Protein AF-A0A955G0J4-F1 (afdb_monomer_lite)

Structure (mmCIF, N/CA/C/O backbone):
data_AF-A0A955G0J4-F1
#
_entry.id   AF-A0A955G0J4-F1
#
loop_
_atom_site.group_PDB
_atom_site.id
_atom_site.type_symbol
_atom_site.label_atom_id
_atom_site.label_alt_id
_atom_site.label_comp_id
_atom_site.label_asym_id
_atom_site.label_entity_id
_atom_site.label_seq_id
_atom_site.pdbx_PDB_ins_code
_atom_site.Cartn_x
_atom_site.Cartn_y
_atom_site.Cartn_z
_atom_site.occupancy
_atom_site.B_iso_or_equiv
_atom_site.auth_seq_id
_atom_site.auth_comp_id
_atom_site.auth_asym_id
_atom_site.auth_atom_id
_atom_site.pdbx_PDB_model_num
ATOM 1 N N . ALA A 1 1 ? -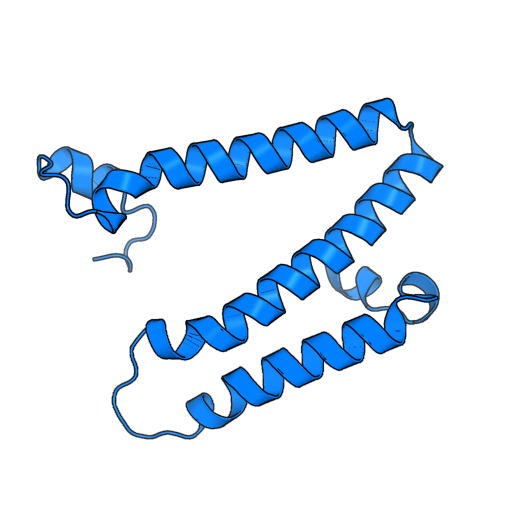8.047 -18.339 1.482 1.00 51.00 1 ALA A N 1
ATOM 2 C CA . ALA A 1 1 ? -9.236 -18.548 2.341 1.00 51.00 1 ALA A CA 1
ATOM 3 C C . ALA A 1 1 ? -9.482 -17.399 3.335 1.00 51.00 1 ALA A C 1
ATOM 5 O O . ALA A 1 1 ? -10.617 -16.950 3.411 1.00 51.00 1 ALA A O 1
ATOM 6 N N . LEU A 1 2 ? -8.464 -16.872 4.042 1.00 56.84 2 LEU A N 1
ATOM 7 C CA . LEU A 1 2 ? -8.648 -15.850 5.097 1.00 56.84 2 LEU A CA 1
ATOM 8 C C . LEU A 1 2 ? -9.159 -14.475 4.600 1.00 56.84 2 LEU A C 1
ATOM 10 O O . LEU A 1 2 ? -9.969 -13.843 5.267 1.00 56.84 2 LEU A O 1
ATOM 14 N N . LEU A 1 3 ? -8.729 -14.024 3.415 1.00 60.31 3 LEU A N 1
ATOM 15 C CA . LEU A 1 3 ? -9.042 -12.677 2.902 1.00 60.31 3 LEU A CA 1
ATOM 16 C C . LEU A 1 3 ? -10.373 -12.579 2.142 1.00 60.31 3 LEU A C 1
ATOM 18 O O . LEU A 1 3 ? -10.957 -11.503 2.067 1.00 60.31 3 LEU A O 1
ATOM 22 N N . LEU A 1 4 ? -10.898 -13.698 1.628 1.00 67.69 4 LEU A N 1
ATOM 23 C CA . LEU A 1 4 ? -12.184 -13.712 0.913 1.00 67.69 4 LEU A CA 1
ATOM 24 C C . LEU A 1 4 ? -13.360 -13.355 1.834 1.00 67.69 4 LEU A C 1
ATOM 26 O O . LEU A 1 4 ? -14.395 -12.888 1.366 1.00 67.69 4 LEU A O 1
ATOM 30 N N . TRP A 1 5 ? -13.199 -13.530 3.150 1.00 72.19 5 TRP A N 1
ATOM 31 C CA . TRP A 1 5 ? -14.207 -13.135 4.130 1.00 72.19 5 TRP A CA 1
ATOM 32 C C . TRP A 1 5 ? -14.447 -11.617 4.162 1.00 72.19 5 TRP A C 1
ATOM 34 O O . TRP A 1 5 ? -15.591 -11.205 4.342 1.00 72.19 5 TRP A O 1
ATOM 44 N N . LEU A 1 6 ? -13.423 -10.793 3.899 1.00 68.38 6 LEU A N 1
ATOM 45 C CA . LEU A 1 6 ? -13.551 -9.327 3.874 1.00 68.38 6 LEU A CA 1
ATOM 46 C C . LEU A 1 6 ? -14.477 -8.831 2.757 1.00 68.38 6 LEU A C 1
ATOM 48 O O . LEU A 1 6 ? -15.078 -7.769 2.879 1.00 68.38 6 LEU A O 1
ATOM 52 N N . PHE A 1 7 ? -14.644 -9.626 1.700 1.00 75.50 7 PHE A N 1
ATOM 53 C CA . PHE A 1 7 ? -15.529 -9.315 0.580 1.00 75.50 7 PHE A CA 1
ATOM 54 C C . PHE A 1 7 ? -16.969 -9.808 0.786 1.00 75.50 7 PHE A C 1
ATOM 56 O O . PHE A 1 7 ? -17.816 -9.602 -0.084 1.00 75.50 7 PHE A O 1
ATOM 63 N N . LYS A 1 8 ? -17.295 -10.441 1.925 1.00 81.00 8 LYS A N 1
ATOM 64 C CA . LYS A 1 8 ? -18.678 -10.848 2.201 1.00 81.00 8 LYS A CA 1
ATOM 65 C C . LYS A 1 8 ? -19.580 -9.611 2.331 1.00 81.00 8 LYS A C 1
ATOM 67 O O . LYS A 1 8 ? -19.231 -8.691 3.073 1.00 81.00 8 LYS A O 1
ATOM 72 N N . PRO A 1 9 ? -20.780 -9.597 1.714 1.00 77.31 9 PRO A N 1
ATOM 73 C CA . PRO A 1 9 ? -21.694 -8.453 1.786 1.00 77.31 9 PRO A CA 1
ATOM 74 C C . PRO A 1 9 ? -22.034 -8.015 3.217 1.00 77.31 9 PRO A C 1
ATOM 76 O O . PRO A 1 9 ? -22.178 -6.823 3.476 1.00 77.31 9 PRO A O 1
ATOM 79 N N . SER A 1 10 ? -22.109 -8.971 4.148 1.00 80.00 10 SER A N 1
ATOM 80 C CA . SER A 1 10 ? -22.358 -8.716 5.570 1.00 80.00 10 SER A CA 1
ATOM 81 C C . SER A 1 10 ? -21.221 -7.957 6.260 1.00 80.00 10 SER A C 1
ATOM 83 O O . SER A 1 10 ? -21.479 -7.208 7.192 1.00 80.00 10 SER A O 1
ATOM 85 N N . VAL A 1 11 ? -19.976 -8.143 5.808 1.00 82.50 11 VAL A N 1
ATOM 86 C CA . VAL A 1 11 ? -18.782 -7.474 6.351 1.00 82.50 11 VAL A CA 1
ATOM 87 C C . VAL A 1 11 ? -18.620 -6.091 5.727 1.00 82.50 11 VAL A C 1
ATOM 89 O O . VAL A 1 11 ? -18.345 -5.122 6.425 1.00 82.50 11 VAL A O 1
ATOM 92 N N . LEU A 1 12 ? -18.847 -5.983 4.415 1.00 86.50 12 LEU A N 1
ATOM 93 C CA . LEU A 1 12 ? -18.723 -4.722 3.684 1.00 86.50 12 LEU A CA 1
ATOM 94 C C . LEU A 1 12 ? -19.744 -3.668 4.135 1.00 86.50 12 LEU A C 1
ATOM 96 O O . LEU A 1 12 ? -19.442 -2.474 4.101 1.00 86.50 12 LEU A O 1
ATOM 100 N N . GLY A 1 13 ? -20.946 -4.089 4.542 1.00 87.88 13 GLY A N 1
ATOM 101 C CA . GLY A 1 13 ? -21.982 -3.207 5.079 1.00 87.88 13 GLY A CA 1
ATOM 102 C C . GLY A 1 13 ? -22.200 -1.960 4.213 1.00 87.88 13 GLY A C 1
ATOM 103 O O . GLY A 1 13 ? -22.444 -2.051 3.008 1.00 87.88 13 GLY A O 1
ATOM 104 N N . LYS A 1 14 ? -22.048 -0.775 4.819 1.00 88.38 14 LYS A N 1
ATOM 105 C CA . LYS A 1 14 ? -22.207 0.529 4.145 1.00 88.38 14 LYS A CA 1
ATOM 106 C C . LYS A 1 14 ? -21.158 0.795 3.052 1.00 88.38 14 LYS A C 1
ATOM 108 O O . LYS A 1 14 ? -21.410 1.590 2.154 1.00 88.38 14 LYS A O 1
ATOM 113 N N . ARG A 1 15 ? -19.999 0.126 3.091 1.00 92.94 15 ARG A N 1
ATOM 114 C CA . ARG A 1 15 ? -18.889 0.308 2.135 1.00 92.94 15 ARG A CA 1
ATOM 115 C C . ARG A 1 15 ? -19.042 -0.533 0.865 1.00 92.94 15 ARG A C 1
ATOM 117 O O . ARG A 1 15 ? -18.226 -0.401 -0.038 1.00 92.94 15 ARG A O 1
ATOM 124 N N . ARG A 1 16 ? -20.079 -1.373 0.750 1.00 91.88 16 ARG A N 1
ATOM 125 C CA . ARG A 1 16 ? -20.275 -2.272 -0.403 1.00 91.88 16 ARG A CA 1
ATOM 126 C C . ARG A 1 16 ? -20.248 -1.541 -1.747 1.00 91.88 16 ARG A C 1
ATOM 128 O O . ARG A 1 16 ? -19.526 -1.959 -2.644 1.00 91.88 16 ARG A O 1
ATOM 135 N N . ASN A 1 17 ? -21.012 -0.455 -1.878 1.00 94.19 17 ASN A N 1
ATOM 136 C CA . ASN A 1 17 ? -21.094 0.293 -3.136 1.00 94.19 17 ASN A CA 1
ATOM 137 C C . ASN A 1 17 ? -19.759 0.971 -3.473 1.00 94.19 17 ASN A C 1
ATOM 139 O O . ASN A 1 17 ? -19.357 0.977 -4.631 1.00 94.19 17 ASN A O 1
ATOM 143 N N . LEU A 1 18 ? -19.047 1.474 -2.458 1.00 95.56 18 LEU A N 1
ATOM 144 C CA . LEU A 1 18 ? -17.704 2.025 -2.623 1.00 95.56 18 LEU A CA 1
ATOM 145 C C . LEU A 1 18 ? -16.729 0.951 -3.119 1.00 95.56 18 LEU A C 1
ATOM 147 O O . LEU A 1 18 ? -16.032 1.172 -4.099 1.00 95.56 18 LEU A O 1
ATOM 151 N N . VAL A 1 19 ? -16.706 -0.228 -2.493 1.00 95.06 19 VAL A N 1
ATOM 152 C CA . VAL A 1 19 ? -15.824 -1.327 -2.916 1.00 95.06 19 VAL A CA 1
ATOM 153 C C . VAL A 1 19 ? -16.157 -1.788 -4.333 1.00 95.06 19 VAL A C 1
ATOM 155 O O . VAL A 1 19 ? -15.242 -1.987 -5.124 1.00 95.06 19 VAL A O 1
ATOM 158 N N . ALA A 1 20 ? -17.440 -1.900 -4.686 1.00 95.06 20 ALA A N 1
ATOM 159 C CA . ALA A 1 20 ? -17.852 -2.231 -6.049 1.00 95.06 20 ALA A CA 1
ATOM 160 C C . ALA A 1 20 ? -17.382 -1.174 -7.062 1.00 95.06 20 ALA A C 1
ATOM 162 O O . ALA A 1 20 ? -16.832 -1.531 -8.100 1.00 95.06 20 ALA A O 1
ATOM 163 N N . PHE A 1 21 ? -17.534 0.114 -6.739 1.00 97.25 21 PHE A N 1
ATOM 164 C CA . PHE A 1 21 ? -17.038 1.214 -7.565 1.00 97.25 21 PHE A CA 1
ATOM 165 C C . PHE A 1 21 ? -15.516 1.156 -7.743 1.00 97.25 21 PHE A C 1
ATOM 167 O O . PHE A 1 21 ? -15.024 1.260 -8.862 1.00 97.25 21 PHE A O 1
ATOM 174 N N . LEU A 1 22 ? -14.765 0.937 -6.661 1.00 97.62 22 LEU A N 1
ATOM 175 C CA . LEU A 1 22 ? -13.307 0.860 -6.717 1.00 97.62 22 LEU A CA 1
ATOM 176 C C . LEU A 1 22 ? -12.817 -0.370 -7.497 1.00 97.62 22 LEU A C 1
ATOM 178 O O . LEU A 1 22 ? -11.863 -0.259 -8.261 1.00 97.62 22 LEU A O 1
ATOM 182 N N . LEU A 1 23 ? -13.479 -1.522 -7.350 1.00 96.94 23 LEU A N 1
ATOM 183 C CA . LEU A 1 23 ? -13.185 -2.727 -8.134 1.00 96.94 23 LEU A CA 1
ATOM 184 C C . LEU A 1 23 ? -13.500 -2.529 -9.617 1.00 96.94 23 LEU A C 1
ATOM 186 O O . LEU A 1 23 ? -12.713 -2.945 -10.463 1.00 96.94 23 LEU A O 1
ATOM 190 N N . ALA A 1 24 ? -14.617 -1.874 -9.939 1.00 97.81 24 ALA A N 1
ATOM 191 C CA . ALA A 1 24 ? -14.943 -1.515 -11.314 1.00 97.81 24 ALA A CA 1
ATOM 192 C C . ALA A 1 24 ? -13.894 -0.556 -11.891 1.00 97.81 24 ALA A C 1
ATOM 194 O O . ALA A 1 24 ? -13.411 -0.775 -12.997 1.00 97.81 24 ALA A O 1
ATOM 195 N N . GLY A 1 25 ? -13.477 0.452 -11.120 1.00 97.75 25 GLY A N 1
ATOM 196 C CA . GLY A 1 25 ? -12.404 1.367 -11.500 1.00 97.75 25 GLY A CA 1
ATOM 197 C C . GLY A 1 25 ? -11.077 0.650 -11.752 1.00 97.75 25 GLY A C 1
ATOM 198 O O . GLY A 1 25 ? -10.454 0.878 -12.787 1.00 97.75 25 GLY A O 1
ATOM 199 N N . TYR A 1 26 ? -10.685 -0.282 -10.878 1.00 98.00 26 TYR A N 1
ATOM 200 C CA . TYR A 1 26 ? -9.529 -1.153 -11.105 1.00 98.00 26 TYR A CA 1
ATOM 201 C C . TYR A 1 26 ? -9.672 -1.945 -12.409 1.00 98.00 26 TYR A C 1
ATOM 203 O O . TYR A 1 26 ? -8.776 -1.915 -13.248 1.00 98.00 26 TYR A O 1
ATOM 211 N N . ALA A 1 27 ? -10.811 -2.615 -12.606 1.00 97.69 27 ALA A N 1
ATOM 212 C CA . ALA A 1 27 ? -11.047 -3.457 -13.772 1.00 97.69 27 ALA A CA 1
ATOM 213 C C . ALA A 1 27 ? -11.001 -2.650 -15.075 1.00 97.69 27 ALA A C 1
ATOM 215 O O . ALA A 1 27 ? -10.326 -3.059 -16.012 1.00 97.69 27 ALA A O 1
ATOM 216 N N . VAL A 1 28 ? -11.636 -1.478 -15.124 1.00 97.56 28 VAL A N 1
ATOM 217 C CA . VAL A 1 28 ? -11.609 -0.589 -16.298 1.00 97.56 28 VAL A CA 1
ATOM 218 C C . VAL A 1 28 ? -10.190 -0.112 -16.612 1.00 97.56 28 VAL A C 1
ATOM 220 O O . VAL A 1 28 ? -9.836 0.006 -17.779 1.00 97.56 28 VAL A O 1
ATOM 223 N N . ASN A 1 29 ? -9.360 0.120 -15.593 1.00 96.56 29 ASN A N 1
ATOM 224 C CA . ASN A 1 29 ? -7.982 0.583 -15.773 1.00 96.56 29 ASN A CA 1
ATOM 225 C C . ASN A 1 29 ? -6.960 -0.549 -15.955 1.00 96.56 29 ASN A C 1
ATOM 227 O O . ASN A 1 29 ? -5.798 -0.263 -16.219 1.00 96.56 29 ASN A O 1
ATOM 231 N N . TYR A 1 30 ? -7.352 -1.816 -15.807 1.00 96.19 30 TYR A N 1
ATOM 232 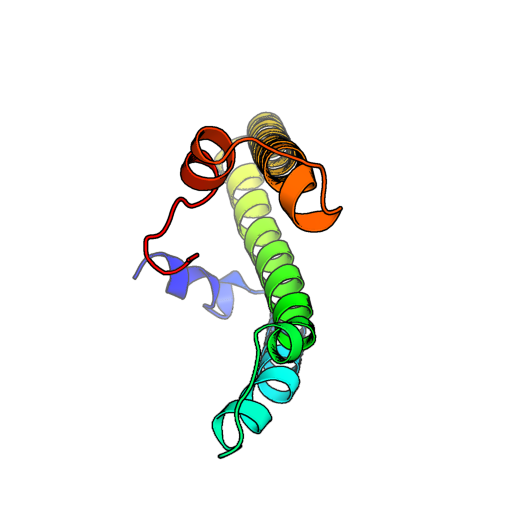C CA . TYR A 1 30 ? -6.454 -2.965 -15.952 1.00 96.19 30 TYR A CA 1
ATOM 233 C C . TYR A 1 30 ? -6.839 -3.873 -17.122 1.00 96.19 30 TYR A C 1
ATOM 235 O O . TYR A 1 30 ? -5.987 -4.236 -17.929 1.00 96.19 30 TYR A O 1
ATOM 243 N N . ALA A 1 31 ? -8.122 -4.217 -17.241 1.00 96.12 31 ALA A N 1
ATOM 244 C CA . ALA A 1 31 ? -8.620 -5.195 -18.201 1.00 96.12 31 ALA A CA 1
ATOM 245 C C . ALA A 1 31 ? -8.269 -4.873 -19.662 1.00 96.12 31 ALA A C 1
ATOM 247 O O . ALA A 1 31 ? -7.870 -5.804 -20.356 1.00 96.12 31 ALA A O 1
ATOM 248 N N . PRO A 1 32 ? -8.332 -3.613 -20.149 1.00 93.50 32 PRO A N 1
ATOM 249 C CA . PRO A 1 32 ? -7.961 -3.314 -21.531 1.00 93.50 32 PRO A CA 1
ATOM 250 C C . PRO A 1 32 ? -6.525 -3.728 -21.863 1.00 93.50 32 PRO A C 1
ATOM 252 O O . PRO A 1 32 ? -6.272 -4.228 -22.953 1.00 93.50 32 PRO A O 1
ATOM 255 N N . PHE A 1 33 ? -5.601 -3.575 -20.909 1.00 93.00 33 PHE A N 1
ATOM 256 C CA . PHE A 1 33 ? -4.189 -3.895 -21.105 1.00 93.00 33 PHE A CA 1
ATOM 257 C C . PHE A 1 33 ? -3.937 -5.399 -21.232 1.00 93.00 33 PHE A C 1
ATOM 259 O O . PHE A 1 33 ? -3.004 -5.791 -21.914 1.00 93.00 33 PHE A O 1
ATOM 266 N N . VAL A 1 34 ? -4.790 -6.257 -20.665 1.00 91.69 34 VAL A N 1
ATOM 267 C CA . VAL A 1 34 ? -4.654 -7.721 -20.795 1.00 91.69 34 VAL A CA 1
ATOM 268 C C . VAL A 1 34 ? -4.798 -8.187 -22.252 1.00 91.69 34 VAL A C 1
ATOM 270 O O . VAL A 1 34 ? -4.247 -9.220 -22.616 1.00 91.69 34 VAL A O 1
ATOM 273 N N . PHE A 1 35 ? -5.504 -7.423 -23.090 1.00 93.94 35 PHE A N 1
ATOM 274 C CA . PHE A 1 35 ? -5.801 -7.777 -24.482 1.00 93.94 35 PHE A CA 1
ATOM 275 C C . PHE A 1 35 ? -4.905 -7.067 -25.511 1.00 93.94 35 PHE A C 1
ATOM 277 O O . PHE A 1 35 ? -5.18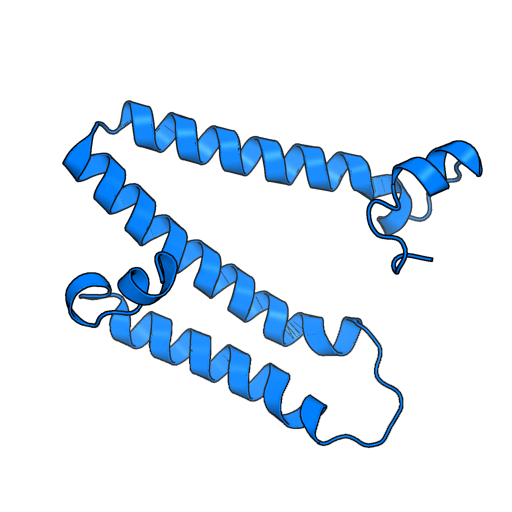7 -7.121 -26.706 1.00 93.94 35 PHE A O 1
ATOM 284 N N . ILE A 1 36 ? -3.863 -6.352 -25.075 1.00 94.44 36 ILE A N 1
ATOM 285 C CA . ILE A 1 36 ? -2.959 -5.622 -25.972 1.00 94.44 36 ILE A CA 1
ATOM 286 C C . ILE A 1 36 ? -1.737 -6.487 -26.301 1.00 94.44 36 ILE A C 1
ATOM 288 O O . ILE A 1 36 ? -0.905 -6.749 -25.438 1.00 94.44 36 ILE A O 1
ATOM 292 N N . ASP A 1 37 ? -1.566 -6.829 -27.581 1.00 93.12 37 ASP A N 1
ATOM 293 C CA . ASP A 1 37 ? -0.450 -7.656 -28.086 1.00 93.12 37 ASP A CA 1
ATOM 294 C C . ASP A 1 37 ? 0.869 -6.885 -28.303 1.00 93.12 37 ASP A C 1
ATOM 296 O O . ASP A 1 37 ? 1.780 -7.340 -28.997 1.00 93.12 37 ASP A O 1
ATOM 300 N N . ARG A 1 38 ? 0.988 -5.675 -27.751 1.00 93.19 38 ARG A N 1
ATOM 301 C CA . ARG A 1 38 ? 2.204 -4.852 -27.847 1.00 93.19 38 ARG A CA 1
ATOM 302 C C . ARG A 1 38 ? 3.000 -4.927 -26.545 1.00 93.19 38 ARG A C 1
ATOM 304 O O . ARG A 1 38 ? 2.404 -5.123 -25.489 1.00 93.19 38 ARG A O 1
ATOM 311 N N . PRO A 1 39 ? 4.327 -4.708 -26.581 1.00 93.56 39 PRO A N 1
ATOM 312 C CA . PRO A 1 39 ? 5.122 -4.620 -25.362 1.00 93.56 39 PRO A CA 1
ATOM 313 C C . PRO A 1 39 ? 4.557 -3.563 -24.407 1.00 93.56 39 PRO A C 1
ATOM 315 O O . PRO A 1 39 ? 4.383 -2.403 -24.784 1.00 93.56 39 PRO A O 1
ATOM 318 N N . MET A 1 40 ? 4.283 -3.968 -23.169 1.00 93.50 40 MET A N 1
ATOM 319 C CA . MET A 1 40 ? 3.792 -3.092 -22.110 1.00 93.50 40 MET A CA 1
ATOM 320 C C . MET A 1 40 ? 4.788 -3.049 -20.963 1.00 93.50 40 MET A C 1
ATOM 322 O O . MET A 1 40 ? 5.329 -4.065 -20.535 1.00 93.50 40 MET A O 1
ATOM 326 N N . PHE A 1 41 ? 4.977 -1.849 -20.433 1.00 93.81 41 PHE A N 1
ATOM 327 C CA . PHE A 1 41 ? 5.801 -1.606 -19.257 1.00 93.81 41 PHE A CA 1
ATOM 328 C C . PHE A 1 41 ? 4.938 -1.330 -18.028 1.00 93.81 41 PHE A C 1
ATOM 330 O O . PHE A 1 41 ? 3.751 -1.011 -18.141 1.00 93.81 41 PHE A O 1
ATOM 337 N N . LEU A 1 42 ? 5.567 -1.380 -16.853 1.00 93.06 42 LEU A N 1
ATOM 338 C CA . LEU A 1 42 ? 4.912 -1.252 -15.551 1.00 93.06 42 LEU A CA 1
ATOM 339 C C . LEU A 1 42 ? 4.072 0.026 -15.392 1.00 93.06 42 LEU A C 1
ATOM 341 O O . LEU A 1 42 ? 3.077 0.008 -14.673 1.00 93.06 42 LEU A O 1
ATOM 345 N N . TYR A 1 43 ? 4.411 1.125 -16.075 1.00 94.38 43 TYR A N 1
ATOM 346 C CA . TYR A 1 43 ? 3.674 2.381 -15.922 1.00 94.38 43 TYR A CA 1
ATOM 347 C C . TYR A 1 43 ? 2.206 2.297 -16.384 1.00 94.38 43 TYR A C 1
ATOM 349 O O . TYR A 1 43 ? 1.367 3.025 -15.859 1.00 94.38 43 TYR A O 1
ATOM 357 N N . HIS A 1 44 ? 1.859 1.380 -17.297 1.00 94.50 44 HIS A N 1
ATOM 358 C CA . HIS A 1 44 ? 0.464 1.157 -17.707 1.00 94.50 44 HIS A CA 1
ATOM 359 C C . HIS A 1 44 ? -0.404 0.661 -16.542 1.00 94.50 44 HIS A C 1
ATOM 361 O O . HIS A 1 44 ? -1.601 0.928 -16.495 1.00 94.50 44 HIS A O 1
ATOM 367 N N . TYR A 1 45 ? 0.207 -0.003 -15.557 1.00 96.19 45 TYR A N 1
ATOM 368 C CA . TYR A 1 45 ? -0.474 -0.477 -14.358 1.00 96.19 45 TYR A CA 1
ATOM 369 C C . TYR A 1 45 ? -0.737 0.635 -13.326 1.00 96.19 45 TYR A C 1
ATOM 371 O O . TYR A 1 45 ? -1.537 0.429 -12.417 1.00 96.19 45 TYR A O 1
ATOM 379 N N . LEU A 1 46 ? -0.115 1.819 -13.432 1.00 95.75 46 LEU A N 1
ATOM 380 C CA . LEU A 1 46 ? -0.187 2.841 -12.373 1.00 95.75 46 LEU A CA 1
ATOM 381 C C . LEU A 1 46 ? -1.612 3.343 -12.107 1.00 95.75 46 LEU A C 1
ATOM 383 O O . LEU A 1 46 ? -1.964 3.581 -10.955 1.00 95.75 46 LEU A O 1
ATOM 387 N N . PHE A 1 47 ? -2.462 3.443 -13.131 1.00 95.88 47 PHE A N 1
ATOM 388 C CA . PHE A 1 47 ? -3.862 3.834 -12.937 1.00 95.88 47 PHE A CA 1
ATOM 389 C C . PHE A 1 47 ? -4.648 2.774 -12.163 1.00 95.88 47 PHE A C 1
ATOM 391 O O . PHE A 1 47 ? -5.344 3.097 -11.202 1.00 95.88 47 PHE A O 1
ATOM 398 N N . ALA A 1 48 ? -4.489 1.498 -12.520 1.00 97.38 48 ALA A N 1
ATOM 399 C CA . ALA A 1 48 ? -5.077 0.394 -11.769 1.00 97.38 48 ALA A CA 1
ATOM 400 C C . ALA A 1 48 ? -4.515 0.328 -10.337 1.00 97.38 48 ALA A C 1
ATOM 402 O O . ALA A 1 48 ? -5.264 0.111 -9.385 1.00 97.38 48 ALA A O 1
ATOM 403 N N . LEU A 1 49 ? -3.218 0.600 -10.156 1.00 97.44 49 LEU A N 1
ATOM 404 C CA . LEU A 1 49 ? -2.571 0.656 -8.846 1.00 97.44 49 LEU A CA 1
ATOM 405 C C . LEU A 1 49 ? -3.221 1.694 -7.920 1.00 97.44 49 LEU A C 1
ATOM 407 O O . LEU A 1 49 ? -3.403 1.395 -6.741 1.00 97.44 49 LEU A O 1
ATOM 411 N N . LEU A 1 50 ? -3.626 2.867 -8.422 1.00 97.81 50 LEU A N 1
ATOM 412 C CA . LEU A 1 50 ? -4.347 3.859 -7.611 1.00 97.81 50 LEU A CA 1
ATOM 413 C C . LEU A 1 50 ? -5.636 3.271 -7.020 1.00 97.81 50 LEU A C 1
ATOM 415 O O . LEU A 1 50 ? -5.876 3.389 -5.817 1.00 97.81 50 LEU A O 1
ATOM 419 N N . PHE A 1 51 ? -6.433 2.566 -7.829 1.00 98.00 51 PHE A N 1
ATOM 420 C CA . PHE A 1 51 ? -7.628 1.876 -7.337 1.00 98.00 51 PHE A CA 1
ATOM 421 C C . PHE A 1 51 ? -7.279 0.758 -6.352 1.00 98.00 51 PHE A C 1
ATOM 423 O O . PHE A 1 51 ? -7.944 0.634 -5.325 1.00 98.00 51 PHE A O 1
ATOM 430 N N . SER A 1 52 ? -6.207 -0.003 -6.591 1.00 97.38 52 SER A N 1
ATOM 431 C CA . SER A 1 52 ? -5.719 -1.018 -5.646 1.00 97.38 52 SER A CA 1
ATOM 432 C C . SER A 1 52 ? -5.357 -0.425 -4.282 1.00 97.38 52 SER A C 1
ATOM 434 O O . SER A 1 52 ? -5.704 -1.009 -3.256 1.00 97.38 52 SER A O 1
ATOM 436 N N . VAL A 1 53 ? -4.713 0.746 -4.243 1.00 97.38 53 VAL A N 1
ATOM 437 C CA . VAL A 1 53 ? -4.380 1.450 -2.991 1.00 97.38 53 VAL A CA 1
ATOM 438 C C . VAL A 1 53 ? -5.646 1.911 -2.264 1.00 97.38 53 VAL A C 1
ATOM 440 O O . VAL A 1 53 ? -5.753 1.737 -1.051 1.00 97.38 53 VAL A O 1
ATOM 443 N N . LEU A 1 54 ? -6.645 2.431 -2.984 1.00 97.44 54 LEU A N 1
ATOM 444 C CA . LEU A 1 54 ? -7.931 2.825 -2.393 1.00 97.44 54 LEU A CA 1
ATOM 445 C C . LEU A 1 54 ? -8.722 1.621 -1.855 1.00 97.44 54 LEU A C 1
ATOM 447 O O . LEU A 1 54 ? -9.323 1.698 -0.778 1.00 97.44 54 LEU A O 1
ATOM 451 N N . ILE A 1 55 ? -8.700 0.490 -2.568 1.00 96.50 55 ILE A N 1
ATOM 452 C CA . ILE A 1 55 ? -9.279 -0.774 -2.094 1.00 96.50 55 ILE A CA 1
ATOM 453 C C . ILE A 1 55 ? -8.557 -1.213 -0.824 1.00 96.50 55 ILE A C 1
ATOM 455 O O . ILE A 1 55 ? -9.218 -1.512 0.168 1.00 96.50 55 ILE A O 1
ATOM 459 N N . LEU A 1 56 ? -7.221 -1.202 -0.819 1.00 95.50 56 LEU A N 1
ATOM 460 C CA . LEU A 1 56 ? -6.418 -1.557 0.348 1.00 95.50 56 LEU A CA 1
ATOM 461 C C . LEU A 1 56 ? -6.761 -0.675 1.555 1.00 95.50 56 LEU A C 1
ATOM 463 O O . LEU A 1 56 ? -7.002 -1.211 2.632 1.00 95.50 56 LEU A O 1
ATOM 467 N N . ALA A 1 57 ? -6.857 0.645 1.380 1.00 95.44 57 ALA A N 1
ATOM 468 C CA . ALA A 1 57 ? -7.253 1.569 2.443 1.00 95.44 57 ALA A CA 1
ATOM 469 C C . ALA A 1 57 ? -8.665 1.262 2.976 1.00 95.44 57 ALA A C 1
ATOM 471 O O . ALA A 1 57 ? -8.891 1.231 4.187 1.00 95.44 57 ALA A O 1
ATOM 472 N N . THR A 1 58 ? -9.608 0.957 2.079 1.00 95.00 58 THR A N 1
ATOM 473 C CA . THR A 1 58 ? -10.979 0.578 2.454 1.00 95.00 58 THR A CA 1
ATOM 474 C C . THR A 1 58 ? -10.999 -0.737 3.236 1.00 95.00 58 THR A C 1
ATOM 476 O O . THR A 1 58 ? -11.664 -0.832 4.268 1.00 95.00 58 THR A O 1
ATOM 479 N N . MET A 1 59 ? -10.242 -1.744 2.800 1.00 92.69 59 MET A N 1
ATOM 480 C CA . MET A 1 59 ? -10.130 -3.024 3.505 1.00 92.69 59 MET A CA 1
ATOM 481 C C . MET A 1 59 ? -9.432 -2.868 4.854 1.00 92.69 59 MET A C 1
ATOM 483 O O . MET A 1 59 ? -9.884 -3.439 5.844 1.00 92.69 59 MET A O 1
ATOM 487 N N . LEU A 1 60 ? -8.385 -2.044 4.926 1.00 93.75 60 LEU A N 1
ATOM 488 C CA . LEU A 1 60 ? -7.705 -1.739 6.177 1.00 93.75 60 LEU A CA 1
ATOM 489 C C . LEU A 1 60 ? -8.664 -1.068 7.164 1.00 93.75 60 LEU A C 1
ATOM 491 O O . LEU A 1 60 ? -8.685 -1.458 8.324 1.00 93.75 60 LEU A O 1
ATOM 495 N N . SER A 1 61 ? -9.530 -0.154 6.712 1.00 93.75 61 SER A N 1
ATOM 496 C CA . SER A 1 61 ? -10.541 0.455 7.588 1.00 93.75 61 SER A CA 1
ATOM 497 C C . SER A 1 61 ? -11.492 -0.576 8.213 1.00 93.75 61 SER A C 1
ATOM 499 O O . SER A 1 61 ? -11.810 -0.466 9.390 1.00 93.75 61 SER A O 1
ATOM 501 N N . LEU A 1 62 ? -11.880 -1.630 7.480 1.00 92.44 62 LEU A N 1
ATOM 502 C CA . LEU A 1 62 ? -12.696 -2.727 8.025 1.00 92.44 62 LEU A CA 1
ATOM 503 C C . LEU A 1 62 ? -11.940 -3.517 9.100 1.00 92.44 62 LEU A C 1
ATOM 505 O O . LEU A 1 62 ? -12.520 -3.886 10.119 1.00 92.44 62 LEU A O 1
ATOM 509 N N . VAL A 1 63 ? -10.647 -3.764 8.881 1.00 91.69 63 VAL A N 1
ATOM 510 C CA . VAL A 1 63 ? -9.787 -4.444 9.859 1.00 91.69 63 VAL A CA 1
ATOM 511 C C . VAL A 1 63 ? -9.608 -3.589 11.113 1.00 91.69 63 VAL A C 1
ATOM 513 O O . VAL A 1 63 ? -9.702 -4.117 12.219 1.00 91.69 63 VAL A O 1
ATOM 516 N N . LEU A 1 64 ? -9.397 -2.280 10.960 1.00 94.06 64 LEU A N 1
ATOM 517 C CA . LEU A 1 64 ? -9.244 -1.356 12.084 1.00 94.06 64 LEU A CA 1
ATOM 518 C C . LEU A 1 64 ? -10.551 -1.199 12.875 1.00 94.06 64 LEU A C 1
ATOM 520 O O . LEU A 1 64 ? -10.503 -1.208 14.101 1.00 94.06 64 LEU A O 1
ATOM 524 N N . ASP A 1 65 ? -11.712 -1.151 12.214 1.00 93.00 65 ASP A N 1
ATOM 525 C CA . ASP A 1 65 ? -13.018 -1.143 12.891 1.00 93.00 65 ASP A CA 1
ATOM 526 C C . ASP A 1 65 ? -13.230 -2.422 13.709 1.00 93.00 65 ASP A C 1
ATOM 528 O O . ASP A 1 65 ? -13.631 -2.375 14.873 1.00 93.00 65 ASP A O 1
ATOM 532 N N . TRP A 1 66 ? -12.928 -3.582 13.115 1.00 91.50 66 TRP A N 1
ATOM 533 C CA . TRP A 1 66 ? -12.988 -4.861 13.819 1.00 91.50 66 TRP A CA 1
ATOM 534 C C . TRP A 1 66 ? -12.033 -4.883 15.018 1.00 91.50 66 TRP A C 1
ATOM 536 O O . TRP A 1 66 ? -12.405 -5.327 16.105 1.00 91.50 66 TRP A O 1
ATOM 546 N N . GLN A 1 67 ? -10.814 -4.372 14.848 1.00 94.06 67 GLN A N 1
ATOM 547 C CA . GLN A 1 67 ? -9.820 -4.306 15.912 1.00 94.06 67 GLN A CA 1
ATOM 548 C C . GLN A 1 67 ? -10.254 -3.357 17.040 1.00 94.06 67 GLN A C 1
ATOM 550 O O . GLN A 1 67 ? -10.030 -3.677 18.209 1.00 94.06 67 GLN A O 1
ATOM 555 N N . ALA A 1 68 ? -10.906 -2.235 16.715 1.00 95.31 68 ALA A N 1
ATOM 556 C CA . ALA A 1 68 ? -11.485 -1.313 17.690 1.00 95.31 68 ALA A CA 1
ATOM 557 C C . ALA A 1 68 ? -12.566 -2.006 18.530 1.00 95.31 68 ALA A C 1
ATOM 559 O O . ALA A 1 68 ? -12.553 -1.902 19.753 1.00 95.31 68 ALA A O 1
ATOM 560 N N . GLN A 1 69 ? -13.458 -2.760 17.875 1.00 94.00 69 GLN A N 1
ATOM 561 C CA . GLN A 1 69 ? -14.542 -3.496 18.532 1.00 94.00 69 GLN A CA 1
ATOM 562 C C . GLN A 1 69 ? -14.036 -4.664 19.385 1.00 94.00 69 GLN A C 1
ATOM 564 O O . GLN A 1 69 ? -14.578 -4.932 20.455 1.00 94.00 69 GLN A O 1
ATOM 569 N N . LYS A 1 70 ? -13.027 -5.399 18.901 1.00 95.19 70 LYS A N 1
ATOM 570 C CA . LYS A 1 70 ? -12.543 -6.627 19.547 1.00 95.19 70 LYS A CA 1
ATOM 571 C C . LYS A 1 70 ? -11.500 -6.372 20.633 1.00 95.19 70 LYS A C 1
ATOM 573 O O . LYS A 1 70 ? -11.405 -7.170 21.565 1.00 95.19 70 LYS A O 1
ATOM 578 N N . TYR A 1 71 ? -10.705 -5.314 20.489 1.00 95.00 71 TYR A N 1
ATOM 579 C CA . TYR A 1 71 ? -9.575 -5.018 21.363 1.00 95.00 71 TYR A CA 1
ATOM 580 C C . TYR A 1 71 ? -9.704 -3.626 21.992 1.00 95.00 71 TYR A C 1
ATOM 582 O O . TYR A 1 71 ? -10.295 -3.492 23.056 1.00 95.00 71 TYR A O 1
ATOM 590 N N . SER A 1 72 ? -9.097 -2.596 21.396 1.00 95.88 72 SER A N 1
ATOM 591 C CA . SER A 1 72 ? -9.125 -1.222 21.915 1.00 95.88 72 SER A CA 1
ATOM 592 C C . SER A 1 72 ? -8.655 -0.215 20.867 1.00 95.88 72 SER A C 1
ATOM 594 O O . SER A 1 72 ? -7.893 -0.557 19.960 1.00 95.88 72 SER A O 1
ATOM 596 N N . GLU A 1 73 ? -8.996 1.059 21.060 1.00 94.81 73 GLU A N 1
ATOM 597 C CA . GLU A 1 73 ? -8.488 2.166 20.234 1.00 94.81 73 GLU A CA 1
ATOM 598 C C . GLU A 1 73 ? -6.957 2.295 20.288 1.00 94.81 73 GLU A C 1
ATOM 600 O O . GLU A 1 73 ? -6.310 2.604 19.289 1.00 94.81 73 GLU A O 1
ATOM 605 N N . LYS A 1 74 ? -6.334 1.978 21.434 1.00 96.44 74 LYS A N 1
ATOM 606 C CA . LYS A 1 74 ? -4.866 1.969 21.557 1.00 96.44 74 LYS A CA 1
ATOM 607 C C . LYS A 1 74 ? -4.229 0.932 20.634 1.00 96.44 74 LYS A C 1
ATOM 609 O O . LYS A 1 74 ? -3.158 1.188 20.088 1.00 96.44 74 LYS A O 1
ATOM 614 N N . ALA A 1 75 ? -4.863 -0.229 20.468 1.00 95.06 75 ALA A N 1
ATOM 615 C CA . ALA A 1 75 ? -4.384 -1.262 19.556 1.00 95.06 75 ALA A CA 1
ATOM 616 C C . ALA A 1 75 ? -4.486 -0.794 18.096 1.00 95.06 75 ALA A C 1
ATOM 618 O O . ALA A 1 75 ? -3.518 -0.934 17.352 1.00 95.06 75 ALA A O 1
ATOM 619 N N . VAL A 1 76 ? -5.605 -0.163 17.725 1.00 97.06 76 VAL A N 1
ATOM 620 C CA . VAL A 1 76 ? -5.816 0.438 16.397 1.00 97.06 76 VAL A CA 1
ATOM 621 C C . VAL A 1 76 ? -4.746 1.481 16.084 1.00 97.06 76 VAL A C 1
ATOM 623 O O . VAL A 1 76 ? -4.099 1.393 15.043 1.00 97.06 76 VAL A O 1
ATOM 626 N N . ASN A 1 77 ? -4.489 2.413 17.008 1.00 97.38 77 ASN A N 1
ATOM 627 C CA . ASN A 1 77 ? -3.464 3.442 16.825 1.00 97.38 77 ASN A CA 1
ATOM 628 C C . ASN A 1 77 ? -2.071 2.840 16.642 1.00 97.38 77 ASN A C 1
ATOM 630 O O . ASN A 1 77 ? -1.332 3.272 15.761 1.00 97.38 77 ASN A O 1
ATOM 634 N N . ARG A 1 78 ? -1.713 1.815 17.428 1.00 97.25 78 ARG A N 1
ATOM 635 C CA . ARG A 1 78 ? -0.438 1.103 17.249 1.00 97.25 78 ARG A CA 1
ATOM 636 C C . ARG A 1 78 ? -0.348 0.483 15.861 1.00 97.25 78 ARG A C 1
ATOM 638 O O . ARG 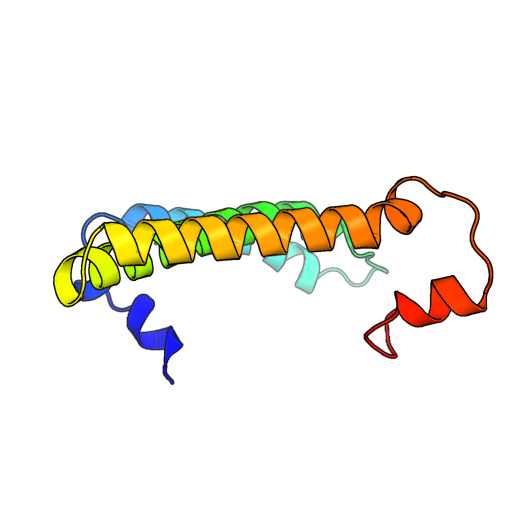A 1 78 ? 0.632 0.724 15.171 1.00 97.25 78 ARG A O 1
ATOM 645 N N . THR A 1 79 ? -1.372 -0.251 15.430 1.00 96.50 79 THR A N 1
ATOM 646 C CA . THR A 1 79 ? -1.404 -0.871 14.099 1.00 96.50 79 THR A CA 1
ATOM 647 C C . THR A 1 79 ? -1.289 0.169 12.986 1.00 96.50 79 THR A C 1
ATOM 649 O O . THR A 1 79 ? -0.478 -0.003 12.078 1.00 96.50 79 THR A O 1
ATOM 652 N N . PHE A 1 80 ? -2.039 1.269 13.073 1.00 96.31 80 PHE A N 1
ATOM 653 C CA . PHE A 1 80 ? -1.991 2.351 12.092 1.00 96.31 80 PHE A CA 1
ATOM 654 C C . PHE A 1 80 ? -0.601 3.002 12.018 1.00 96.31 80 PHE A C 1
ATOM 656 O O . PHE A 1 80 ? -0.042 3.129 10.929 1.00 96.31 80 PHE A O 1
ATOM 663 N N . ILE A 1 81 ? -0.006 3.340 13.169 1.00 98.00 81 ILE A N 1
ATOM 664 C CA . ILE A 1 81 ? 1.347 3.911 13.251 1.00 98.00 81 ILE A CA 1
ATOM 665 C C . ILE A 1 81 ? 2.382 2.934 12.692 1.00 98.00 81 ILE A C 1
ATOM 667 O O . ILE A 1 81 ? 3.244 3.343 11.921 1.00 98.00 81 ILE A O 1
ATOM 671 N N . THR A 1 82 ? 2.299 1.647 13.039 1.00 97.75 82 THR A N 1
ATOM 672 C CA . THR A 1 82 ? 3.229 0.630 12.538 1.00 97.75 82 THR A CA 1
ATOM 673 C C . THR A 1 82 ? 3.152 0.501 11.019 1.00 97.75 82 THR A C 1
ATOM 675 O O . THR A 1 82 ? 4.193 0.508 10.368 1.00 97.75 82 THR A O 1
ATOM 678 N N . ILE A 1 83 ? 1.950 0.438 10.437 1.00 97.12 83 ILE A N 1
ATOM 679 C CA . ILE A 1 83 ? 1.784 0.380 8.976 1.00 97.12 83 ILE A CA 1
ATOM 680 C C . ILE A 1 83 ? 2.352 1.645 8.324 1.00 97.12 83 ILE A C 1
ATOM 682 O O . ILE A 1 83 ? 3.128 1.543 7.376 1.00 97.12 83 ILE A O 1
ATOM 686 N N . GLY A 1 84 ? 2.020 2.828 8.852 1.00 97.19 84 GLY A N 1
ATOM 687 C CA . GLY A 1 84 ? 2.541 4.099 8.345 1.00 97.19 84 GLY A CA 1
ATOM 688 C C . GLY A 1 84 ? 4.069 4.171 8.399 1.00 97.19 84 GLY A C 1
ATOM 689 O O . GLY A 1 84 ? 4.703 4.535 7.411 1.00 97.19 84 GLY A O 1
ATOM 690 N N . ALA A 1 85 ? 4.672 3.747 9.512 1.00 98.31 85 ALA A N 1
ATOM 691 C CA . ALA A 1 85 ? 6.121 3.691 9.670 1.00 98.31 85 ALA A CA 1
ATOM 692 C C . ALA A 1 85 ? 6.769 2.738 8.657 1.00 98.31 85 ALA A C 1
ATOM 694 O O . ALA A 1 85 ? 7.746 3.115 8.018 1.00 98.31 85 ALA A O 1
ATOM 695 N N . VAL A 1 86 ? 6.207 1.540 8.456 1.00 98.00 86 VAL A N 1
ATOM 696 C CA . VAL A 1 86 ? 6.704 0.582 7.454 1.00 98.00 86 VAL A CA 1
ATOM 697 C C . VAL A 1 86 ? 6.649 1.178 6.049 1.00 98.00 86 VAL A C 1
ATOM 699 O O . VAL A 1 86 ? 7.623 1.053 5.311 1.00 98.00 86 VAL A O 1
ATOM 702 N N . VAL A 1 87 ? 5.560 1.861 5.680 1.00 97.31 87 VAL A N 1
ATOM 703 C CA . VAL A 1 87 ? 5.430 2.521 4.369 1.00 97.31 87 VAL A CA 1
ATOM 704 C C . VAL A 1 87 ? 6.489 3.610 4.192 1.00 97.31 87 VAL A C 1
ATOM 706 O O . VAL A 1 87 ? 7.178 3.620 3.175 1.00 97.31 87 VAL A O 1
ATOM 709 N N . VAL A 1 88 ? 6.660 4.493 5.180 1.00 98.06 88 VAL A N 1
ATOM 710 C CA . VAL A 1 88 ? 7.639 5.590 5.113 1.00 98.06 88 VAL A CA 1
ATOM 711 C C . VAL A 1 88 ? 9.067 5.054 5.061 1.00 98.06 88 VAL A C 1
ATOM 713 O O . VAL A 1 88 ? 9.835 5.468 4.199 1.00 98.06 88 VAL A O 1
ATOM 716 N N . ILE A 1 89 ? 9.420 4.106 5.932 1.00 98.31 89 ILE A N 1
ATOM 717 C CA . ILE A 1 89 ? 10.752 3.486 5.947 1.00 98.31 89 ILE A CA 1
ATOM 718 C C . ILE A 1 89 ? 11.025 2.777 4.618 1.00 98.31 89 ILE A C 1
ATOM 720 O O . ILE A 1 89 ? 12.104 2.945 4.057 1.00 98.31 89 ILE A O 1
ATOM 724 N N . SER A 1 90 ? 10.047 2.040 4.082 1.00 96.56 90 SER A N 1
ATOM 725 C CA . SER A 1 90 ? 10.186 1.372 2.782 1.00 96.56 90 SER A CA 1
ATOM 726 C C . SER A 1 90 ? 10.389 2.386 1.660 1.00 96.56 90 SER A C 1
ATOM 728 O O . SER A 1 90 ? 11.282 2.217 0.840 1.00 96.56 90 SER A O 1
ATOM 730 N N . PHE A 1 91 ? 9.612 3.472 1.638 1.00 96.12 91 PHE A N 1
ATOM 731 C CA . PHE A 1 91 ? 9.791 4.530 0.648 1.00 96.12 91 PHE A CA 1
ATOM 732 C C . PHE A 1 91 ? 11.192 5.138 0.733 1.00 96.12 91 PHE A C 1
ATOM 734 O O . PHE A 1 91 ? 11.884 5.180 -0.278 1.00 96.12 91 PHE A O 1
ATOM 741 N N . LEU A 1 92 ? 11.635 5.537 1.932 1.00 96.38 92 LEU A N 1
ATOM 742 C CA . LEU A 1 92 ? 12.967 6.108 2.161 1.00 96.38 92 LEU A CA 1
ATOM 743 C C . LEU A 1 92 ? 14.090 5.157 1.740 1.00 96.38 92 LEU A C 1
ATOM 745 O O . LEU A 1 92 ? 15.071 5.603 1.153 1.00 96.38 92 LEU A O 1
ATOM 749 N N . TYR A 1 93 ? 13.925 3.857 1.984 1.00 95.69 93 TYR A N 1
ATOM 750 C CA . TYR A 1 93 ? 14.859 2.834 1.526 1.00 95.69 93 TYR A CA 1
ATOM 751 C C . TYR A 1 93 ? 14.964 2.792 -0.011 1.00 95.69 93 TYR A C 1
ATOM 753 O O . TYR A 1 93 ? 16.060 2.688 -0.542 1.00 95.69 93 TYR A O 1
ATOM 761 N N . PHE A 1 94 ? 13.858 2.962 -0.746 1.00 95.81 94 PHE A N 1
ATOM 762 C CA . PHE A 1 94 ? 13.837 2.946 -2.220 1.00 95.81 94 PHE A CA 1
ATOM 763 C C . PHE A 1 94 ? 13.991 4.327 -2.899 1.00 95.81 94 PHE A C 1
ATOM 765 O O . PHE A 1 94 ? 14.007 4.409 -4.132 1.00 95.81 94 PHE A O 1
ATOM 772 N N . VAL A 1 95 ? 14.148 5.420 -2.139 1.00 95.31 95 VAL A N 1
ATOM 773 C CA . VAL A 1 95 ? 14.393 6.780 -2.670 1.00 95.31 95 VAL A CA 1
ATOM 774 C C . VAL A 1 95 ? 15.543 6.822 -3.687 1.00 95.31 95 VAL A C 1
ATOM 776 O O . VAL A 1 95 ? 15.345 7.423 -4.747 1.00 95.31 95 VAL A O 1
ATOM 779 N N . PRO A 1 96 ? 16.707 6.177 -3.454 1.00 95.12 96 PRO A N 1
ATOM 780 C CA . PRO A 1 96 ? 17.817 6.229 -4.401 1.00 95.12 96 PRO A CA 1
ATOM 781 C C . PRO A 1 96 ? 17.454 5.752 -5.811 1.00 95.12 96 PRO A C 1
ATOM 783 O O . PRO A 1 96 ? 17.891 6.350 -6.791 1.00 95.12 96 PRO A O 1
ATOM 786 N N . PHE A 1 97 ? 16.602 4.726 -5.919 1.00 92.44 97 PHE A N 1
ATOM 787 C CA . PHE A 1 97 ? 16.139 4.182 -7.201 1.00 92.44 97 PHE A CA 1
ATOM 788 C C . PHE A 1 97 ? 15.164 5.135 -7.898 1.00 92.44 97 PHE A C 1
ATOM 790 O O . PHE A 1 97 ? 15.160 5.232 -9.120 1.00 92.44 97 PHE A O 1
ATOM 797 N N . THR A 1 98 ? 14.354 5.858 -7.122 1.00 93.62 98 THR A N 1
ATOM 798 C CA . THR A 1 98 ? 13.344 6.781 -7.657 1.00 93.62 98 THR A CA 1
ATOM 799 C C . THR A 1 98 ? 13.977 8.050 -8.228 1.00 93.62 98 THR A C 1
ATOM 801 O O . THR A 1 98 ? 13.563 8.525 -9.280 1.00 93.62 98 THR A O 1
ATOM 804 N N . TYR A 1 99 ? 14.988 8.595 -7.546 1.00 95.19 99 TYR A N 1
ATOM 805 C CA . TYR A 1 99 ? 15.607 9.877 -7.909 1.00 95.19 99 TYR A CA 1
ATOM 806 C C . TYR A 1 99 ? 16.969 9.737 -8.600 1.00 95.19 99 TYR A C 1
ATOM 808 O O . TYR A 1 99 ? 17.624 10.742 -8.864 1.00 95.19 99 TYR A O 1
ATOM 816 N N . GLY A 1 100 ? 17.408 8.510 -8.895 1.00 93.19 100 GLY A N 1
ATOM 817 C CA . GLY A 1 100 ? 18.669 8.260 -9.594 1.00 93.19 100 GLY A CA 1
ATOM 818 C C . GLY A 1 100 ? 19.906 8.651 -8.783 1.00 93.19 100 GLY A C 1
ATOM 819 O O . GLY A 1 100 ? 20.890 9.125 -9.348 1.00 93.19 100 GLY A O 1
ATOM 820 N N . VAL A 1 101 ? 19.863 8.480 -7.457 1.00 94.50 101 VAL A N 1
ATOM 821 C CA . VAL A 1 101 ? 21.016 8.763 -6.591 1.00 94.50 101 VAL A CA 1
ATOM 822 C C . VAL A 1 101 ? 22.126 7.747 -6.898 1.00 94.50 101 VAL A C 1
ATOM 824 O O . VAL A 1 101 ? 21.858 6.543 -6.867 1.00 94.50 101 VAL A O 1
ATOM 827 N N . PRO A 1 102 ? 23.369 8.186 -7.178 1.00 93.75 102 PRO A N 1
ATOM 828 C CA . PRO A 1 102 ? 24.474 7.272 -7.445 1.00 93.75 102 PRO A CA 1
ATOM 829 C C . PRO A 1 102 ? 24.734 6.319 -6.271 1.00 93.75 102 PRO A C 1
ATOM 831 O O . PRO A 1 102 ? 24.825 6.747 -5.122 1.00 93.75 102 PRO A O 1
ATOM 834 N N . MET A 1 103 ? 24.891 5.028 -6.567 1.00 93.06 103 MET A N 1
ATOM 835 C CA . MET A 1 103 ? 25.145 3.966 -5.586 1.00 93.06 103 MET A CA 1
ATOM 836 C C . MET A 1 103 ? 26.198 2.987 -6.099 1.00 93.06 103 MET A C 1
ATOM 838 O O . MET A 1 103 ? 26.385 2.828 -7.306 1.00 93.06 103 MET A O 1
ATOM 842 N N . LEU A 1 104 ? 26.861 2.287 -5.178 1.00 94.56 104 LEU A N 1
ATOM 843 C CA . LEU A 1 104 ? 27.753 1.189 -5.536 1.00 94.56 104 LEU A CA 1
ATOM 844 C C . LEU A 1 104 ? 26.931 -0.038 -5.950 1.00 94.56 104 LEU A C 1
ATOM 846 O O . LEU A 1 104 ? 25.831 -0.266 -5.448 1.00 94.56 104 LEU A O 1
ATOM 850 N N . MET A 1 105 ? 27.500 -0.893 -6.805 1.00 91.44 105 MET A N 1
ATOM 851 C CA . MET A 1 105 ? 26.829 -2.115 -7.277 1.00 91.44 105 MET A CA 1
ATOM 852 C C . MET A 1 105 ? 26.343 -3.009 -6.125 1.00 91.44 105 MET A C 1
ATOM 854 O O . MET A 1 105 ? 25.239 -3.542 -6.170 1.00 91.44 105 MET A O 1
ATOM 858 N N . LYS A 1 106 ? 27.140 -3.135 -5.056 1.00 93.19 106 LYS A N 1
ATOM 859 C CA . LYS A 1 106 ? 26.760 -3.903 -3.861 1.00 93.19 106 LYS A CA 1
ATOM 860 C C . LYS A 1 106 ? 25.476 -3.376 -3.206 1.00 93.19 106 LYS A C 1
ATOM 862 O O . LYS A 1 106 ? 24.687 -4.176 -2.719 1.00 93.19 106 LYS A O 1
ATOM 867 N N . ASP A 1 107 ? 25.264 -2.060 -3.224 1.00 91.94 107 ASP A N 1
ATOM 868 C CA . ASP A 1 107 ? 24.112 -1.423 -2.593 1.00 91.94 107 ASP A CA 1
ATOM 869 C C . ASP A 1 107 ? 22.886 -1.621 -3.490 1.00 91.94 107 ASP A C 1
ATOM 871 O O . ASP A 1 107 ? 21.829 -2.003 -3.001 1.00 91.94 107 ASP A O 1
ATOM 875 N N . ILE A 1 108 ? 23.037 -1.502 -4.815 1.00 92.12 108 ILE A N 1
ATOM 876 C CA . ILE A 1 108 ? 21.974 -1.816 -5.789 1.00 92.12 108 ILE A CA 1
ATOM 877 C C . ILE A 1 108 ? 21.446 -3.243 -5.582 1.00 92.12 108 ILE A C 1
ATOM 879 O O . ILE A 1 108 ? 20.235 -3.446 -5.486 1.00 92.12 108 ILE A O 1
ATOM 883 N N . LEU A 1 109 ? 22.343 -4.224 -5.442 1.00 92.06 109 LEU A N 1
ATOM 884 C CA . LEU A 1 109 ? 21.964 -5.625 -5.232 1.00 92.06 109 LEU A CA 1
ATOM 885 C C . LEU A 1 109 ? 21.195 -5.851 -3.920 1.00 92.06 109 LEU A C 1
ATOM 887 O O . LEU A 1 109 ? 20.351 -6.740 -3.866 1.00 92.06 109 LEU A O 1
ATOM 891 N N . GLN A 1 110 ? 21.441 -5.050 -2.879 1.00 92.81 110 GLN A N 1
ATOM 892 C CA . GLN A 1 110 ? 20.698 -5.147 -1.616 1.00 92.81 110 GLN A CA 1
ATOM 893 C C . GLN A 1 110 ? 19.250 -4.655 -1.741 1.00 92.81 110 GLN A C 1
ATOM 895 O O . GLN A 1 110 ? 18.373 -5.178 -1.055 1.00 92.81 110 GLN A O 1
ATOM 900 N N . HIS A 1 111 ? 18.982 -3.701 -2.637 1.00 92.81 111 HIS A N 1
ATOM 901 C CA . HIS A 1 111 ? 17.631 -3.188 -2.888 1.00 92.81 111 HIS A CA 1
ATOM 902 C C . HIS A 1 111 ? 16.816 -4.112 -3.818 1.00 92.81 111 HIS A C 1
ATOM 904 O O . HIS A 1 111 ? 15.593 -4.012 -3.883 1.00 92.81 111 HIS A O 1
ATOM 910 N N . GLN A 1 112 ? 17.456 -5.050 -4.523 1.00 93.00 112 GLN A N 1
ATOM 911 C CA . GLN A 1 112 ? 16.793 -6.025 -5.396 1.00 93.00 112 GLN A CA 1
ATOM 912 C C . GLN A 1 112 ? 16.346 -7.268 -4.616 1.00 93.00 112 GLN A C 1
ATOM 914 O O . GLN A 1 112 ? 16.960 -8.331 -4.686 1.00 93.00 112 GLN A O 1
ATOM 919 N N . TRP A 1 113 ? 15.251 -7.144 -3.865 1.00 93.75 113 TRP A N 1
ATOM 920 C CA . TRP A 1 113 ? 14.749 -8.235 -3.015 1.00 93.75 113 TRP A CA 1
ATOM 921 C C . TRP A 1 113 ? 14.267 -9.456 -3.804 1.00 93.75 113 TRP A C 1
ATOM 923 O O . TRP A 1 113 ? 14.336 -10.583 -3.314 1.00 93.75 113 TRP A O 1
ATOM 933 N N . LEU A 1 114 ? 13.772 -9.238 -5.023 1.00 93.81 114 LEU A N 1
ATOM 934 C CA . LEU A 1 114 ? 13.327 -10.296 -5.922 1.00 93.81 114 LEU A CA 1
ATOM 935 C C . LEU A 1 114 ? 14.318 -10.455 -7.072 1.00 93.81 114 LEU A C 1
ATOM 937 O O . LEU A 1 114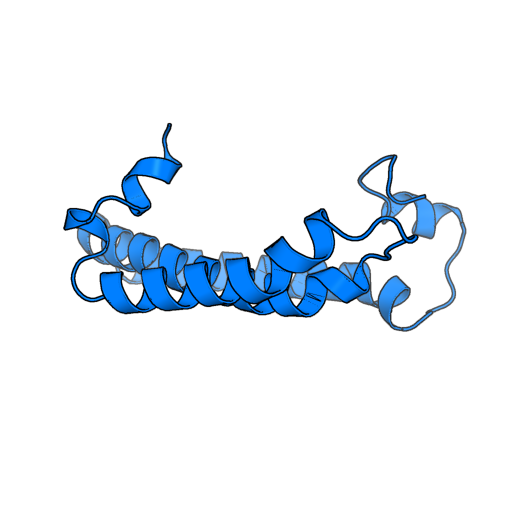 ? 14.800 -9.476 -7.638 1.00 93.81 114 LEU A O 1
ATOM 941 N N . GLN A 1 115 ? 14.566 -11.702 -7.476 1.00 90.88 115 GLN A N 1
ATOM 942 C CA . GLN A 1 115 ? 15.468 -12.010 -8.594 1.00 90.88 115 GLN A CA 1
ATOM 943 C C . GLN A 1 115 ? 15.003 -11.386 -9.919 1.00 90.88 115 GLN A C 1
ATOM 945 O O . GLN A 1 115 ? 15.823 -11.102 -10.785 1.00 90.88 115 GLN A O 1
ATOM 950 N N . SER A 1 116 ? 13.696 -11.145 -10.065 1.00 92.31 116 SER A N 1
ATOM 951 C CA . SER A 1 116 ? 13.084 -10.534 -11.247 1.00 92.31 116 SER A CA 1
ATOM 952 C C . SER A 1 116 ? 13.189 -9.004 -11.298 1.00 92.31 116 SER A C 1
ATOM 954 O O . SER A 1 116 ? 12.648 -8.409 -12.220 1.00 92.31 116 SER A O 1
ATOM 956 N N . TRP A 1 117 ? 13.809 -8.348 -10.309 1.00 89.69 117 TRP A N 1
ATOM 957 C CA . TRP A 1 117 ? 14.008 -6.885 -10.285 1.00 89.69 117 TRP A CA 1
ATOM 958 C C . TRP A 1 117 ? 15.320 -6.441 -10.958 1.00 89.69 117 TRP A C 1
ATOM 960 O O . TRP A 1 117 ? 15.815 -5.345 -10.687 1.00 89.69 117 TRP A O 1
ATOM 970 N N . ARG A 1 118 ? 15.901 -7.309 -11.791 1.00 79.38 118 ARG A N 1
ATOM 971 C CA . ARG A 1 118 ? 17.118 -7.063 -12.570 1.00 79.38 118 ARG A CA 1
ATOM 972 C C . ARG A 1 118 ? 16.795 -6.648 -13.994 1.00 79.38 118 ARG A C 1
ATOM 974 O O . ARG A 1 118 ? 15.832 -7.215 -14.553 1.00 79.38 118 ARG A O 1
#

Foldseek 3Di:
DVCVVCLPCVLCPPVNVVLVVLVVQLCVQPVVVVPDPDDDDPVSNVSSVVSVVVNVVSSVVSVLVVCCVPPNPVVSVVVVVVVVVVVVVLCVLCVCVVVVPDDDPVSVVVNCPDPVPD

pLDDT: mean 92.39, std 8.17, range [51.0, 98.31]

Secondary structure (DSSP, 8-stat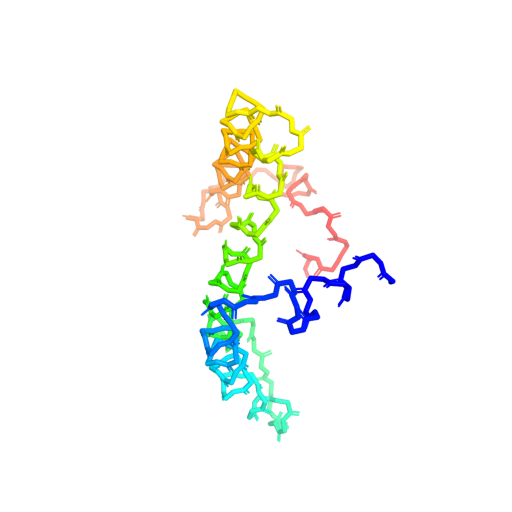e):
--SGGGGSHHHHGGGHHHHHHHHHHHHHHHHHHHT--S---GGGGHHHHHHHHHHHHHHHHHHHHHHHHHT-HHHHHHHHHHHHHHHHHHHHHHHHHHHT----HHHHHHH--SGGG-

Radius of gyration: 18.47 Å; chains: 1; bounding box: 50×28×50 Å

Sequence (118 aa):
ALLLWLFKPSVLGKRRNLVAFLLAGYAVNYAPFVFIDRPMFLYHYLFALLFSVLILATMLSLVLDWQAQKYSEKAVNRTFITIGAVVVISFLYFVPFTYGVPMLMKDILQHQWLQSWR